Protein AF-A0A1H1HBK8-F1 (afdb_monomer_lite)

Secondary structure (DSSP, 8-state):
-------------HHHHHHHHHHHHHHHHHHHHHHHHHH-TTEETTEEP-TT-EEEE-SSTT-EEEETTTTSS--SSEEEEHHHHHHHHHHHHHHHHHHHHHHHHHHHHHHHHHHHHHHHHHHHHHHTT--

Foldseek 3Di:
DDDDDDPPLPPCPVCLVVLLVVLVVLLVVLVVLLVLCVVAVQDWPSDHDDQQKKWADDPDPNPIDIDHSCNVPPDPHDIGGSVRSSVVSVVVSVVSVVSSVVSVVVSVVSVVVVVVSVVVVVVVVVVVVVD

Structure (mmCIF, N/CA/C/O backbone):
data_AF-A0A1H1HBK8-F1
#
_entry.id   AF-A0A1H1HBK8-F1
#
loop_
_atom_site.group_PDB
_atom_site.id
_atom_site.type_symbol
_atom_site.label_atom_id
_atom_site.label_alt_id
_atom_site.label_comp_id
_atom_site.label_asym_id
_atom_site.label_entity_id
_atom_site.label_seq_id
_atom_site.pdbx_PDB_ins_code
_atom_site.Cartn_x
_atom_site.Cartn_y
_atom_site.Cartn_z
_atom_site.occupancy
_atom_site.B_iso_or_equiv
_atom_site.auth_seq_id
_atom_site.auth_comp_id
_atom_site.auth_asym_id
_atom_site.auth_atom_id
_atom_site.pdbx_PDB_model_num
ATOM 1 N N . MET A 1 1 ? -22.936 -18.399 51.549 1.00 36.12 1 MET A N 1
ATOM 2 C CA . MET A 1 1 ? -21.841 -18.993 50.751 1.00 36.12 1 MET A CA 1
ATOM 3 C C . MET A 1 1 ? -21.709 -18.198 49.468 1.00 36.12 1 MET A C 1
ATOM 5 O O . MET A 1 1 ? -22.543 -18.317 48.584 1.00 36.12 1 MET A O 1
ATOM 9 N N . GLY A 1 2 ? -20.737 -17.289 49.444 1.00 42.41 2 GLY A N 1
ATOM 10 C CA . GLY A 1 2 ? -20.458 -16.436 48.298 1.00 42.41 2 GLY A CA 1
ATOM 11 C C . GLY A 1 2 ? -19.506 -17.113 47.324 1.00 42.41 2 GLY A C 1
ATOM 12 O O . GLY A 1 2 ? -18.595 -17.816 47.751 1.00 42.41 2 GLY A O 1
ATOM 13 N N . ARG A 1 3 ? -19.740 -16.871 46.034 1.00 39.97 3 ARG A N 1
ATOM 14 C CA . ARG A 1 3 ? -18.759 -16.832 44.938 1.00 39.97 3 ARG A CA 1
ATOM 15 C C . ARG A 1 3 ? -19.506 -16.371 43.683 1.00 39.97 3 ARG A C 1
ATOM 17 O O . ARG A 1 3 ? -19.729 -17.132 42.752 1.00 39.97 3 ARG A O 1
ATOM 24 N N . HIS A 1 4 ? -19.931 -15.108 43.672 1.00 36.56 4 HIS A N 1
ATOM 25 C CA . HIS A 1 4 ? -20.252 -14.459 42.406 1.00 36.56 4 HIS A CA 1
ATOM 26 C C . HIS A 1 4 ? -18.943 -13.962 41.809 1.00 36.56 4 HIS A C 1
ATOM 28 O O . HIS A 1 4 ? -18.371 -12.982 42.279 1.00 36.56 4 HIS A O 1
ATOM 34 N N . SER A 1 5 ? -18.465 -14.773 40.861 1.00 37.06 5 SER A N 1
ATOM 35 C CA . SER A 1 5 ? -17.530 -14.484 39.776 1.00 37.06 5 SER A CA 1
ATOM 36 C C . SER A 1 5 ? -16.972 -13.069 39.821 1.00 37.06 5 SER A C 1
ATOM 38 O O . SER A 1 5 ? -17.714 -12.113 39.591 1.00 37.06 5 SER A O 1
ATOM 40 N N . SER A 1 6 ? -15.670 -12.959 40.099 1.00 41.81 6 SER A N 1
ATOM 41 C CA . SER A 1 6 ? -14.904 -11.733 39.912 1.00 41.81 6 SER A CA 1
ATOM 42 C C . SER A 1 6 ? -15.277 -11.165 38.554 1.00 41.81 6 SER A C 1
ATOM 44 O O . SER A 1 6 ? -14.973 -11.757 37.518 1.00 41.81 6 SER A O 1
ATOM 46 N N . GLY A 1 7 ? -16.030 -10.068 38.581 1.00 40.88 7 GLY A N 1
ATOM 47 C CA . GLY A 1 7 ? -16.279 -9.257 37.414 1.00 40.88 7 GLY A CA 1
ATOM 48 C C . GLY A 1 7 ? -14.916 -8.800 36.954 1.00 40.88 7 GLY A C 1
ATOM 49 O O . GLY A 1 7 ? -14.347 -7.883 37.541 1.00 40.88 7 GLY A O 1
ATOM 50 N N . GLU A 1 8 ? -14.386 -9.505 35.963 1.00 42.16 8 GLU A N 1
ATOM 51 C CA . GLU A 1 8 ? -13.281 -9.069 35.140 1.00 42.16 8 GLU A CA 1
ATOM 52 C C . GLU A 1 8 ? -13.776 -7.769 34.522 1.00 42.16 8 GLU A C 1
ATOM 54 O O . GLU A 1 8 ? -14.485 -7.741 33.518 1.00 42.16 8 GLU A O 1
ATOM 59 N N . SER A 1 9 ? -13.562 -6.671 35.248 1.00 45.22 9 SER A N 1
ATOM 60 C CA . SER A 1 9 ? -13.732 -5.335 34.731 1.00 45.22 9 SER A CA 1
ATOM 61 C C . SER A 1 9 ? -12.900 -5.341 33.464 1.00 45.22 9 SER A C 1
ATOM 63 O O . SER A 1 9 ? -11.692 -5.556 33.577 1.00 45.22 9 SER A O 1
ATOM 65 N N . PRO A 1 10 ? -13.504 -5.170 32.272 1.00 48.12 10 PRO A N 1
ATOM 66 C CA . PRO A 1 10 ? -12.728 -5.029 31.064 1.00 48.12 10 PRO A CA 1
ATOM 67 C C . PRO A 1 10 ? -12.090 -3.664 31.213 1.00 48.12 10 PRO A C 1
ATOM 69 O O . PRO A 1 10 ? -12.663 -2.644 30.816 1.00 48.12 10 PRO A O 1
ATOM 72 N N . ASP A 1 11 ? -10.973 -3.625 31.932 1.00 47.66 11 ASP A N 1
ATOM 73 C CA . ASP A 1 11 ? -10.047 -2.534 31.879 1.00 47.66 11 ASP A CA 1
ATOM 74 C C . ASP A 1 11 ? -9.848 -2.300 30.405 1.00 47.66 11 ASP A C 1
ATOM 76 O O . ASP A 1 11 ? -9.596 -3.216 29.616 1.00 47.66 11 ASP A O 1
ATOM 80 N N . LEU A 1 12 ? -10.135 -1.058 30.046 1.00 53.72 12 LEU A N 1
ATOM 81 C CA . LEU A 1 12 ? -9.854 -0.460 28.770 1.00 53.72 12 LEU A CA 1
ATOM 82 C C . LEU A 1 12 ? -8.339 -0.594 28.622 1.00 53.72 12 LEU A C 1
ATOM 84 O O . LEU A 1 12 ? -7.588 0.288 29.024 1.00 53.72 12 LEU A O 1
ATOM 88 N N . SER A 1 13 ? -7.908 -1.794 28.236 1.00 61.03 13 SER A N 1
ATOM 89 C CA . SER A 1 13 ? -6.536 -2.239 28.371 1.00 61.03 13 SER A CA 1
ATOM 90 C C . SER A 1 13 ? -5.717 -1.229 27.595 1.00 61.03 13 SER A C 1
ATOM 92 O O . SER A 1 13 ? -6.135 -0.828 26.510 1.00 61.03 13 SER A O 1
ATOM 94 N N . VAL A 1 14 ? -4.590 -0.772 28.132 1.00 61.56 14 VAL A N 1
ATOM 95 C CA . VAL A 1 14 ? -3.693 0.187 27.459 1.00 61.56 14 VAL A CA 1
ATOM 96 C C . VAL A 1 14 ? -3.469 -0.203 25.983 1.00 61.56 14 VAL A C 1
ATOM 98 O O . VAL A 1 14 ? -3.407 0.652 25.103 1.00 61.56 14 VAL A O 1
ATOM 101 N N . LYS A 1 15 ? -3.512 -1.512 25.697 1.00 63.00 15 LYS A N 1
ATOM 102 C CA . LYS A 1 15 ? -3.573 -2.123 24.363 1.00 63.00 15 LYS A CA 1
ATOM 103 C C . LYS A 1 15 ? -4.679 -1.570 23.448 1.00 63.00 15 LYS A C 1
ATOM 105 O O . LYS A 1 15 ? -4.381 -1.248 22.310 1.00 63.00 15 LYS A O 1
ATOM 110 N N . LEU A 1 16 ? -5.926 -1.421 23.903 1.00 64.38 16 LEU A N 1
ATOM 111 C CA . LEU A 1 16 ? -7.019 -0.812 23.127 1.00 64.38 16 LEU A CA 1
ATOM 112 C C . LEU A 1 16 ? -6.795 0.688 22.889 1.00 64.38 16 LEU A C 1
ATOM 114 O O . LEU A 1 16 ? -7.102 1.183 21.806 1.00 64.38 16 LEU A O 1
ATOM 118 N N . LEU A 1 17 ? -6.264 1.406 23.881 1.00 67.12 17 LEU A N 1
ATOM 119 C CA . LEU A 1 17 ? -5.985 2.845 23.783 1.00 67.12 17 LEU A CA 1
ATOM 120 C C . LEU A 1 17 ? -4.902 3.147 22.738 1.00 67.12 17 LEU A C 1
ATOM 122 O O . LEU A 1 17 ? -4.993 4.154 22.047 1.00 67.12 17 LEU A O 1
ATOM 126 N N . ILE A 1 18 ? -3.933 2.243 22.584 1.00 72.00 18 ILE A N 1
ATOM 127 C CA . ILE A 1 18 ? -2.865 2.322 21.578 1.00 72.00 18 ILE A CA 1
ATOM 128 C C . ILE A 1 18 ? -3.306 1.733 20.227 1.00 72.00 18 ILE A C 1
ATOM 130 O O . ILE A 1 18 ? -2.994 2.293 19.179 1.00 72.00 18 ILE A O 1
ATOM 134 N N . ALA A 1 19 ? -4.069 0.636 20.222 1.00 70.19 19 ALA A N 1
ATOM 135 C CA . ALA A 1 19 ? -4.503 -0.021 18.987 1.00 70.19 19 ALA A CA 1
ATOM 136 C C . ALA A 1 19 ? -5.435 0.864 18.149 1.00 70.19 19 ALA A C 1
ATOM 138 O O . ALA A 1 19 ? -5.312 0.904 16.930 1.00 70.19 19 ALA A O 1
ATOM 139 N N . THR A 1 20 ? -6.342 1.604 18.791 1.00 69.81 20 THR A N 1
ATOM 140 C CA . THR A 1 20 ? -7.320 2.446 18.082 1.00 69.81 20 THR A CA 1
ATOM 141 C C . THR A 1 20 ? -6.660 3.528 17.202 1.00 69.81 20 THR A C 1
ATOM 143 O O . THR A 1 20 ? -6.967 3.566 16.009 1.00 69.81 20 THR A O 1
ATOM 146 N N . PRO A 1 21 ? -5.736 4.378 17.707 1.00 73.25 21 PRO A N 1
ATOM 147 C CA . PRO A 1 21 ? -5.054 5.371 16.873 1.00 73.25 21 PRO A CA 1
ATOM 148 C C . PRO A 1 21 ? -4.139 4.737 15.817 1.00 73.25 21 PRO A C 1
ATOM 150 O O . PRO A 1 21 ? -4.114 5.216 14.686 1.00 73.25 21 PRO A O 1
ATOM 153 N N . LEU A 1 22 ? -3.455 3.630 16.129 1.00 77.19 22 LEU A N 1
ATOM 154 C CA . LEU A 1 22 ? -2.645 2.895 15.147 1.00 77.19 22 LEU A CA 1
ATOM 155 C C . LEU A 1 22 ? -3.487 2.395 13.969 1.00 77.19 22 LEU A C 1
ATOM 157 O O . LEU A 1 22 ? -3.119 2.611 12.816 1.00 77.19 22 LEU A O 1
ATOM 161 N N . CYS A 1 23 ? -4.644 1.786 14.239 1.00 75.06 23 CYS A N 1
ATOM 162 C CA . CYS A 1 23 ? -5.555 1.327 13.192 1.00 75.06 23 CYS A CA 1
ATOM 163 C C . CYS A 1 23 ? -6.089 2.481 12.329 1.00 75.06 23 CYS A C 1
ATOM 165 O O . CYS A 1 23 ? -6.291 2.289 11.132 1.00 75.06 23 CYS A O 1
ATOM 167 N N . LEU A 1 24 ? -6.303 3.671 12.903 1.00 75.06 24 LEU A N 1
ATOM 168 C CA . LEU A 1 24 ? -6.736 4.851 12.146 1.00 75.06 24 LEU A CA 1
ATOM 169 C C . LEU A 1 24 ? -5.643 5.368 11.204 1.00 75.06 24 LEU A C 1
ATOM 171 O O . LEU A 1 24 ? -5.937 5.662 10.046 1.00 75.06 24 LEU A O 1
ATOM 175 N N . ILE A 1 25 ? -4.393 5.431 11.672 1.00 79.25 25 ILE A N 1
ATOM 176 C CA . ILE A 1 25 ? -3.247 5.846 10.847 1.00 79.25 25 ILE A CA 1
ATOM 177 C C . ILE A 1 25 ? -3.027 4.845 9.708 1.00 79.25 25 ILE A C 1
ATOM 179 O O . ILE A 1 25 ? -2.951 5.241 8.546 1.00 79.25 25 ILE A O 1
ATOM 183 N N . LEU A 1 26 ? -3.007 3.545 10.022 1.00 74.94 26 LEU A N 1
ATOM 184 C CA . LEU A 1 26 ? -2.869 2.471 9.032 1.00 74.94 26 LEU A CA 1
ATOM 185 C C . LEU A 1 26 ? -3.991 2.505 7.990 1.00 74.94 26 LEU A C 1
ATOM 187 O O . LEU A 1 26 ? -3.730 2.345 6.800 1.00 74.94 26 LEU A O 1
ATOM 191 N N . ARG A 1 27 ? -5.231 2.775 8.415 1.00 74.19 27 ARG A N 1
ATOM 192 C CA . ARG A 1 27 ? -6.363 2.971 7.504 1.00 74.19 27 ARG A CA 1
ATOM 193 C C . ARG A 1 27 ? -6.127 4.147 6.561 1.00 74.19 27 ARG A C 1
ATOM 195 O O . ARG A 1 27 ? -6.317 3.984 5.361 1.00 74.19 27 ARG A O 1
ATOM 202 N N . MET A 1 28 ? -5.775 5.321 7.087 1.00 77.06 28 MET A N 1
ATOM 203 C CA . MET A 1 28 ? -5.559 6.509 6.254 1.00 77.06 28 MET A CA 1
ATOM 204 C C . MET A 1 28 ? -4.458 6.269 5.226 1.00 77.06 28 MET A C 1
ATOM 206 O O . MET A 1 28 ? -4.651 6.574 4.053 1.00 77.06 28 MET A O 1
ATOM 210 N N . PHE A 1 29 ? -3.353 5.658 5.654 1.00 77.38 29 PHE A N 1
ATOM 211 C CA . PHE A 1 29 ? -2.245 5.320 4.773 1.00 77.38 29 PHE A CA 1
ATOM 212 C C . PHE A 1 29 ? -2.660 4.322 3.681 1.00 77.38 29 PHE A C 1
ATOM 214 O O . PHE A 1 29 ? -2.420 4.569 2.504 1.00 77.38 29 PHE A O 1
ATOM 221 N N . ALA A 1 30 ? -3.353 3.235 4.036 1.00 75.12 30 ALA A N 1
ATOM 222 C CA . ALA A 1 30 ? -3.802 2.233 3.067 1.00 75.12 30 ALA A CA 1
ATOM 223 C C . ALA A 1 30 ? -4.814 2.793 2.050 1.00 75.12 30 ALA A C 1
ATOM 225 O O . ALA A 1 30 ? -4.736 2.477 0.865 1.00 75.12 30 ALA A O 1
ATOM 226 N N . VAL A 1 31 ? -5.747 3.643 2.496 1.00 75.12 31 VAL A N 1
ATOM 227 C CA . VAL A 1 31 ? -6.714 4.309 1.606 1.00 75.12 31 VAL A CA 1
ATOM 228 C C . VAL A 1 31 ? -6.005 5.284 0.672 1.00 75.12 31 VAL A C 1
ATOM 230 O O . VAL A 1 31 ? -6.287 5.279 -0.521 1.00 75.12 31 VAL A O 1
ATOM 233 N N . TRP A 1 32 ? -5.071 6.085 1.192 1.00 77.62 32 TRP A N 1
ATOM 234 C CA . TRP A 1 32 ? -4.269 7.001 0.382 1.00 77.62 32 TRP A CA 1
ATOM 235 C C . TRP A 1 32 ? -3.488 6.257 -0.704 1.00 77.62 32 TRP A C 1
ATOM 237 O O . TRP A 1 32 ? -3.623 6.589 -1.879 1.00 77.62 32 TRP A O 1
ATOM 247 N N . MET A 1 33 ? -2.764 5.197 -0.327 1.00 72.94 33 MET A N 1
ATOM 248 C CA . MET A 1 33 ? -2.051 4.332 -1.273 1.00 72.94 33 MET A CA 1
ATOM 249 C C . MET A 1 33 ? -2.997 3.780 -2.340 1.00 72.94 33 MET A C 1
ATOM 251 O O . MET A 1 33 ? -2.727 3.925 -3.525 1.00 72.94 33 MET A O 1
ATOM 255 N N . GLY A 1 34 ? -4.146 3.223 -1.939 1.00 67.69 34 GLY A N 1
ATOM 256 C CA . GLY A 1 34 ? -5.137 2.701 -2.879 1.00 67.69 34 GLY A CA 1
ATOM 257 C C . GLY A 1 34 ? -5.650 3.749 -3.873 1.00 67.69 34 GLY A C 1
ATOM 258 O O . GLY A 1 34 ? -5.766 3.448 -5.056 1.00 67.69 34 GLY A O 1
ATOM 259 N N . ILE A 1 35 ? -5.923 4.981 -3.426 1.00 74.88 35 ILE A N 1
ATOM 260 C CA . ILE A 1 35 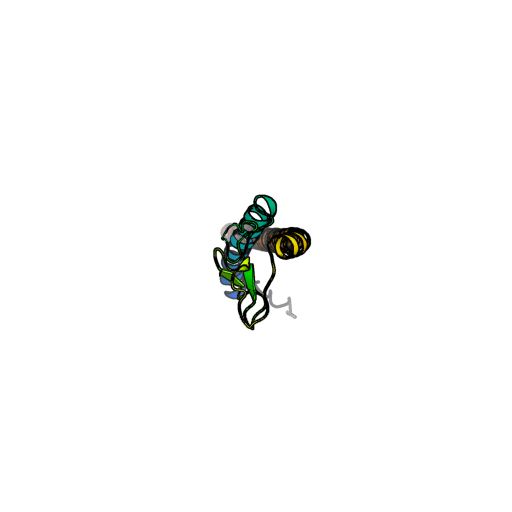? -6.377 6.076 -4.302 1.00 74.88 35 ILE A CA 1
ATOM 261 C C . ILE A 1 35 ? -5.291 6.445 -5.316 1.00 74.88 35 ILE A C 1
ATOM 263 O O . ILE A 1 35 ? -5.587 6.523 -6.508 1.00 74.88 35 ILE A O 1
ATOM 267 N N . VAL A 1 36 ? -4.049 6.630 -4.859 1.00 73.88 36 VAL A N 1
ATOM 268 C CA . VAL A 1 36 ? -2.912 6.970 -5.729 1.00 73.88 36 VAL A CA 1
ATOM 269 C C . VAL A 1 36 ? -2.711 5.883 -6.784 1.00 73.88 36 VAL A C 1
ATOM 271 O O . VAL A 1 36 ? -2.693 6.184 -7.971 1.00 73.88 36 VAL A O 1
ATOM 274 N N . THR A 1 37 ? -2.670 4.610 -6.383 1.00 71.69 37 THR A N 1
ATOM 275 C CA . THR A 1 37 ? -2.451 3.492 -7.315 1.00 71.69 37 THR A CA 1
ATOM 276 C C . THR A 1 37 ? -3.614 3.284 -8.299 1.00 71.69 37 THR A C 1
ATOM 278 O O . THR A 1 37 ? -3.405 2.780 -9.401 1.00 71.69 37 THR A O 1
ATOM 281 N N . VAL A 1 38 ? -4.849 3.651 -7.932 1.00 73.25 38 VAL A N 1
ATOM 282 C CA . VAL A 1 38 ? -6.011 3.591 -8.842 1.00 73.25 38 VAL A CA 1
ATOM 283 C C . VAL A 1 38 ? -5.984 4.727 -9.863 1.00 73.25 38 VAL A C 1
ATOM 285 O O . VAL A 1 38 ? -6.268 4.488 -11.037 1.00 73.25 38 VAL A O 1
ATOM 288 N N . HIS A 1 39 ? -5.662 5.949 -9.433 1.00 75.56 39 HIS A N 1
ATOM 289 C CA . HIS A 1 39 ? -5.576 7.100 -10.333 1.00 75.56 39 HIS A CA 1
ATOM 290 C C . HIS A 1 39 ? -4.368 7.012 -11.264 1.00 75.56 39 HIS A C 1
ATOM 292 O O . HIS A 1 39 ? -4.472 7.345 -12.444 1.00 75.56 39 HIS A O 1
ATOM 298 N N . GLU A 1 40 ? -3.247 6.518 -10.751 1.00 76.12 40 GLU A N 1
ATOM 299 C CA . GLU A 1 40 ? -1.987 6.415 -11.467 1.00 76.12 40 GLU A CA 1
ATOM 300 C C . GLU A 1 40 ? -1.490 4.966 -11.360 1.00 76.12 40 GLU A C 1
ATOM 302 O O . GLU A 1 40 ? -0.753 4.586 -10.457 1.00 76.12 40 GLU A O 1
ATOM 307 N N . PRO A 1 41 ? -1.899 4.081 -12.283 1.00 70.38 41 PRO A N 1
ATOM 308 C CA . PRO A 1 41 ? -1.493 2.680 -12.215 1.00 70.38 41 PRO A CA 1
ATOM 309 C C . PRO A 1 41 ? -0.001 2.497 -12.514 1.00 70.38 41 PRO A C 1
ATOM 311 O O . PRO A 1 41 ? 0.561 1.452 -12.212 1.00 70.38 41 PRO A O 1
ATOM 314 N N . ALA A 1 42 ? 0.659 3.495 -13.101 1.00 79.75 42 ALA A N 1
ATOM 315 C CA . ALA A 1 42 ? 2.085 3.478 -13.404 1.00 79.75 42 ALA A CA 1
ATOM 316 C C . ALA A 1 42 ? 2.935 4.083 -12.274 1.00 79.75 42 ALA A C 1
ATOM 318 O O . ALA A 1 42 ? 3.937 4.721 -12.556 1.00 79.75 42 ALA A O 1
ATOM 319 N N . THR A 1 43 ? 2.530 3.960 -11.011 1.00 82.19 43 THR A N 1
ATOM 320 C CA . THR A 1 43 ? 3.274 4.563 -9.897 1.00 82.19 43 THR A CA 1
ATOM 321 C C . THR A 1 43 ? 4.368 3.635 -9.365 1.00 82.19 43 THR A C 1
ATOM 323 O O . THR A 1 43 ? 4.124 2.449 -9.128 1.00 82.19 43 THR A O 1
ATOM 326 N N . CYS A 1 44 ? 5.558 4.185 -9.138 1.00 85.38 44 CYS A N 1
ATOM 327 C CA . CYS A 1 44 ? 6.694 3.572 -8.446 1.00 85.38 44 CYS A CA 1
ATOM 328 C C . CYS A 1 44 ? 7.211 4.571 -7.406 1.00 85.38 44 CYS A C 1
ATOM 330 O O . CYS A 1 44 ? 7.372 5.742 -7.735 1.00 85.38 44 CYS A O 1
ATOM 332 N N . ASP A 1 45 ? 7.415 4.141 -6.157 1.00 83.69 45 ASP A N 1
ATOM 333 C CA . ASP A 1 45 ? 7.820 5.021 -5.041 1.00 83.69 45 ASP A CA 1
ATOM 334 C C . ASP A 1 45 ? 6.993 6.322 -4.936 1.00 83.69 45 ASP A C 1
ATOM 336 O O . ASP A 1 45 ? 7.514 7.428 -4.831 1.00 83.69 45 ASP A O 1
ATOM 340 N N . LEU A 1 46 ? 5.664 6.205 -5.060 1.00 79.44 46 LEU A N 1
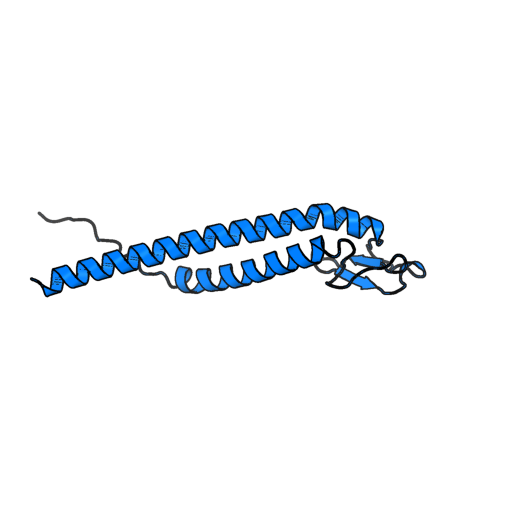ATOM 341 C CA . LEU A 1 46 ? 4.722 7.340 -5.103 1.00 79.44 46 LEU A CA 1
ATOM 342 C C . LEU A 1 46 ? 4.918 8.331 -6.272 1.00 79.44 46 LEU A C 1
ATOM 344 O O . LEU A 1 46 ? 4.171 9.303 -6.357 1.00 79.44 46 LEU A O 1
ATOM 348 N N . GLY A 1 47 ? 5.850 8.081 -7.192 1.00 81.25 47 GLY A N 1
ATOM 349 C CA . GLY A 1 47 ? 6.055 8.851 -8.415 1.00 81.25 47 GLY A CA 1
ATOM 350 C C . GLY A 1 47 ? 5.418 8.193 -9.641 1.00 81.25 47 GLY A C 1
ATOM 351 O O . GLY A 1 47 ? 5.457 6.974 -9.807 1.00 81.25 47 GLY A O 1
ATOM 352 N N . THR A 1 48 ? 4.834 8.994 -10.529 1.00 85.00 48 THR A N 1
ATOM 353 C CA . THR A 1 48 ? 4.341 8.539 -11.837 1.00 85.00 48 THR A CA 1
ATOM 354 C C . THR A 1 48 ? 5.472 8.163 -12.774 1.00 85.00 48 THR A C 1
ATOM 356 O O . THR A 1 48 ? 6.332 8.992 -13.060 1.00 85.00 48 THR A O 1
ATOM 359 N N . MET A 1 49 ? 5.399 6.959 -13.333 1.00 88.38 49 MET A N 1
ATOM 360 C CA . MET A 1 49 ? 6.262 6.513 -14.418 1.00 88.38 49 MET A CA 1
ATOM 361 C C . MET A 1 49 ? 5.692 6.873 -15.784 1.00 88.38 49 MET A C 1
ATOM 363 O O . MET A 1 49 ? 4.510 6.664 -16.090 1.00 88.38 49 MET A O 1
ATOM 367 N N . THR A 1 50 ? 6.595 7.305 -16.647 1.00 87.88 50 THR A N 1
ATOM 368 C CA . THR A 1 50 ? 6.429 7.385 -18.092 1.00 87.88 50 THR A CA 1
ATOM 369 C C . THR A 1 50 ? 7.095 6.186 -18.775 1.00 87.88 50 THR A C 1
ATOM 371 O O . THR A 1 50 ? 7.690 5.329 -18.128 1.00 87.88 50 THR A O 1
ATOM 374 N N . SER A 1 51 ? 6.973 6.074 -20.099 1.00 86.69 51 SER A N 1
ATOM 375 C CA . SER A 1 51 ? 7.557 4.957 -20.857 1.00 86.69 51 SER A CA 1
ATOM 376 C C . SER A 1 51 ? 9.088 4.961 -20.912 1.00 86.69 51 SER A C 1
ATOM 378 O O . SER A 1 51 ? 9.655 3.943 -21.298 1.00 86.69 51 SER A O 1
ATOM 380 N N . SER A 1 52 ? 9.750 6.078 -20.590 1.00 86.75 52 SER A N 1
ATOM 381 C CA . SER A 1 52 ? 11.214 6.143 -20.508 1.00 86.75 52 SER A CA 1
ATOM 382 C C . SER A 1 52 ? 11.748 5.778 -19.120 1.00 86.75 52 SER A C 1
ATOM 384 O O . SER A 1 52 ? 12.945 5.532 -18.984 1.00 86.75 52 SER A O 1
ATOM 386 N N . ASP A 1 53 ? 10.880 5.674 -18.114 1.00 89.88 53 ASP A N 1
ATOM 387 C CA . ASP A 1 53 ? 11.266 5.417 -16.730 1.00 89.88 53 ASP A CA 1
ATOM 388 C C . ASP A 1 53 ? 11.273 3.921 -16.403 1.00 89.88 53 ASP A C 1
ATOM 390 O O . ASP A 1 53 ? 10.539 3.120 -16.992 1.00 89.88 53 ASP A O 1
ATOM 394 N N . VAL A 1 54 ? 12.070 3.542 -15.403 1.00 91.44 54 VAL A N 1
ATOM 395 C CA . VAL A 1 54 ? 12.082 2.185 -14.835 1.00 91.44 54 VAL A CA 1
ATOM 396 C C . VAL A 1 54 ? 11.982 2.248 -13.315 1.00 91.44 54 VAL A C 1
ATOM 398 O O . VAL A 1 54 ? 12.463 3.183 -12.681 1.00 91.44 54 VAL A O 1
ATOM 401 N N . CYS A 1 55 ? 11.338 1.247 -12.727 1.00 90.19 55 CYS A N 1
ATOM 402 C CA . CYS A 1 55 ? 11.199 1.103 -11.286 1.00 90.19 55 CYS A CA 1
ATOM 403 C C . CYS A 1 55 ? 12.218 0.078 -10.794 1.00 90.19 55 CYS A C 1
ATOM 405 O O . CYS A 1 55 ? 12.081 -1.108 -11.098 1.00 90.19 55 CYS A O 1
ATOM 407 N N . GLU A 1 56 ? 13.248 0.508 -10.072 1.00 91.44 56 GLU A N 1
ATOM 408 C CA . GLU A 1 56 ? 14.202 -0.403 -9.442 1.00 91.44 56 GLU A CA 1
ATOM 409 C C . GLU A 1 56 ? 13.570 -1.061 -8.213 1.00 91.44 56 GLU A C 1
ATOM 411 O O . GLU A 1 56 ? 12.925 -0.409 -7.394 1.00 91.44 56 GLU A O 1
ATOM 416 N N . LEU A 1 57 ? 13.753 -2.375 -8.100 1.00 89.50 57 LEU A N 1
ATOM 417 C CA . LEU A 1 57 ? 13.259 -3.185 -6.998 1.00 89.50 57 LEU A CA 1
ATOM 418 C C . LEU A 1 57 ? 14.418 -3.500 -6.055 1.00 89.50 57 LEU A C 1
ATOM 420 O O . LEU A 1 57 ? 15.311 -4.294 -6.373 1.00 89.50 57 LEU A O 1
ATOM 424 N N . GLY A 1 58 ? 14.366 -2.910 -4.870 1.00 84.06 58 GLY A N 1
ATOM 425 C CA . GLY A 1 58 ? 15.264 -3.191 -3.769 1.00 84.06 58 GLY A CA 1
ATOM 426 C C . GLY A 1 58 ? 15.090 -4.604 -3.194 1.00 84.06 58 GLY A C 1
ATOM 427 O O . GLY A 1 58 ? 14.235 -5.396 -3.605 1.00 84.06 58 GLY A O 1
ATOM 428 N N . PRO A 1 59 ? 15.913 -4.962 -2.195 1.00 80.44 59 PRO A N 1
ATOM 429 C CA . PRO A 1 59 ? 15.883 -6.286 -1.575 1.00 80.44 59 PRO A CA 1
ATOM 430 C C . PRO A 1 59 ? 14.598 -6.552 -0.774 1.00 80.44 59 PRO A C 1
ATOM 432 O O . PRO A 1 59 ? 14.297 -7.708 -0.466 1.00 80.44 59 PRO A O 1
ATOM 435 N N . LYS A 1 60 ? 13.841 -5.508 -0.415 1.00 78.31 60 LYS A N 1
ATOM 436 C CA . LYS A 1 60 ? 12.559 -5.616 0.291 1.00 78.31 60 LYS A CA 1
ATOM 437 C C . LYS A 1 60 ? 11.411 -5.307 -0.663 1.00 78.31 60 LYS A C 1
ATOM 439 O O . LYS A 1 60 ? 11.515 -4.442 -1.515 1.00 78.31 60 LYS A O 1
ATOM 444 N N . LEU A 1 61 ? 10.275 -5.968 -0.442 1.00 63.16 61 LEU A N 1
ATOM 445 C CA . LEU A 1 61 ? 9.090 -5.887 -1.307 1.00 63.16 61 LEU A CA 1
ATOM 446 C C . LEU A 1 61 ? 8.482 -4.474 -1.453 1.00 63.16 61 LEU A C 1
ATOM 448 O O . LEU A 1 61 ? 7.654 -4.269 -2.328 1.00 63.16 61 LEU A O 1
ATOM 452 N N . LEU A 1 62 ? 8.837 -3.544 -0.563 1.00 71.25 62 LEU A N 1
ATOM 453 C CA . LEU A 1 62 ? 8.335 -2.163 -0.521 1.00 71.25 62 LEU A CA 1
ATOM 454 C C . LEU A 1 62 ? 9.437 -1.127 -0.783 1.00 71.25 62 LEU A C 1
ATOM 456 O O . LEU A 1 62 ? 9.202 0.063 -0.626 1.00 71.25 62 LEU A O 1
ATOM 460 N N . ASP A 1 63 ? 10.644 -1.589 -1.090 1.00 81.38 63 ASP A N 1
ATOM 461 C CA . ASP A 1 63 ? 11.798 -0.743 -1.363 1.00 81.38 63 ASP A CA 1
ATOM 462 C C . ASP A 1 63 ? 11.871 -0.606 -2.880 1.00 81.38 63 ASP A C 1
ATOM 464 O O . ASP A 1 63 ? 12.535 -1.385 -3.555 1.00 81.38 63 ASP A O 1
ATOM 468 N N . GLU A 1 64 ? 11.037 0.271 -3.426 1.00 86.81 64 GLU A N 1
ATOM 469 C CA . GLU A 1 64 ? 10.993 0.573 -4.855 1.00 86.81 64 GLU A CA 1
ATOM 470 C C . GLU A 1 64 ? 11.623 1.955 -5.062 1.00 86.81 64 GLU A C 1
ATOM 472 O O . GLU A 1 64 ? 11.512 2.821 -4.198 1.00 86.81 64 GLU A O 1
ATOM 477 N N . THR A 1 65 ? 12.327 2.173 -6.170 1.00 87.44 65 THR A N 1
ATOM 478 C CA . THR A 1 65 ? 12.926 3.480 -6.481 1.00 87.44 65 THR A CA 1
ATOM 479 C C . THR A 1 65 ? 12.702 3.815 -7.944 1.00 87.44 65 THR A C 1
ATOM 481 O O . THR A 1 65 ? 13.006 3.022 -8.834 1.00 87.44 65 THR A O 1
ATOM 484 N N . LEU A 1 66 ? 12.164 5.004 -8.201 1.00 90.00 66 LEU A N 1
ATOM 485 C CA . LEU A 1 66 ? 11.936 5.488 -9.554 1.00 90.00 66 LEU A CA 1
ATOM 486 C C . LEU A 1 66 ? 13.249 5.980 -10.178 1.00 90.00 66 LEU A C 1
ATOM 488 O O . LEU A 1 66 ? 13.859 6.927 -9.684 1.00 90.00 66 LEU A O 1
ATOM 492 N N . ILE A 1 67 ? 13.655 5.376 -11.295 1.00 89.56 67 ILE A N 1
ATOM 493 C CA . ILE A 1 67 ? 14.775 5.844 -12.115 1.00 89.56 67 ILE A CA 1
ATOM 494 C C . ILE A 1 67 ? 14.213 6.518 -13.363 1.00 89.56 67 ILE A C 1
ATOM 496 O O . ILE A 1 67 ? 13.713 5.858 -14.280 1.00 89.56 67 ILE A O 1
ATOM 500 N N . VAL A 1 68 ? 14.328 7.844 -13.386 1.00 88.31 68 VAL A N 1
ATOM 501 C CA . VAL A 1 68 ? 13.897 8.676 -14.513 1.00 88.31 68 VAL A CA 1
ATOM 502 C C . VAL A 1 68 ? 14.788 8.414 -15.728 1.00 88.31 68 VAL A C 1
ATOM 504 O O . VAL A 1 68 ? 16.010 8.354 -15.592 1.00 88.31 68 VAL A O 1
ATOM 507 N N . ASP A 1 69 ? 14.178 8.224 -16.899 1.00 87.12 69 ASP A N 1
ATOM 508 C CA . ASP A 1 69 ? 14.853 7.909 -18.173 1.00 87.12 69 ASP A CA 1
ATOM 509 C C . ASP A 1 69 ? 15.739 6.640 -18.156 1.00 87.12 69 ASP A C 1
ATOM 511 O O . ASP A 1 69 ? 16.581 6.410 -19.039 1.00 87.12 69 ASP A O 1
ATOM 515 N N . GLY A 1 70 ? 15.524 5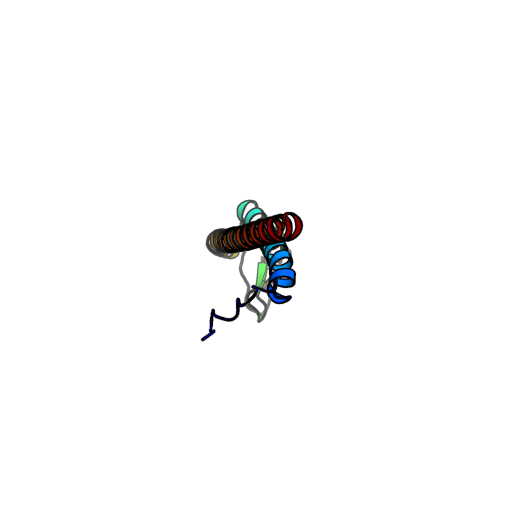.762 -17.171 1.00 83.44 70 GLY A N 1
ATOM 516 C CA . GLY A 1 70 ? 16.307 4.543 -16.982 1.00 83.44 70 GLY A CA 1
ATOM 517 C C . GLY A 1 70 ? 16.058 3.445 -18.021 1.00 83.44 70 GLY A C 1
ATOM 518 O O . GLY A 1 70 ? 16.817 2.483 -18.058 1.00 83.44 70 GLY A O 1
ATOM 519 N N . ALA A 1 71 ? 15.077 3.578 -18.922 1.00 85.12 71 ALA A N 1
ATOM 520 C CA . ALA A 1 71 ? 14.890 2.633 -20.031 1.00 85.12 71 ALA A CA 1
ATOM 521 C C . ALA A 1 71 ? 16.100 2.608 -20.984 1.00 85.12 71 ALA A C 1
ATOM 523 O O . ALA A 1 71 ? 16.401 1.583 -21.595 1.00 85.12 71 ALA A O 1
ATOM 524 N N . SER A 1 72 ? 16.813 3.734 -21.090 1.00 85.81 72 SER A N 1
ATOM 525 C CA . SER A 1 72 ? 18.032 3.853 -21.898 1.00 85.81 72 SER A CA 1
ATOM 526 C C . SER A 1 72 ? 19.274 3.270 -21.212 1.00 85.81 72 SER A C 1
ATOM 528 O O . SER A 1 72 ? 20.225 2.873 -21.887 1.00 85.81 72 SER A O 1
ATOM 530 N N . ASN A 1 73 ? 19.264 3.198 -19.880 1.00 85.69 73 ASN A N 1
ATOM 531 C CA . ASN A 1 73 ? 20.359 2.682 -19.071 1.00 85.69 73 ASN A CA 1
ATOM 532 C C . ASN A 1 73 ? 19.801 1.945 -17.841 1.00 85.69 73 ASN A C 1
ATOM 534 O O . ASN A 1 73 ? 19.780 2.510 -16.741 1.00 85.69 73 ASN A O 1
ATOM 538 N N . PRO A 1 74 ? 19.298 0.709 -18.025 1.00 82.81 74 PRO A N 1
ATOM 539 C CA . PRO A 1 74 ? 18.600 -0.005 -16.968 1.00 82.81 74 PRO A CA 1
ATOM 540 C C . PRO A 1 74 ? 19.540 -0.343 -15.803 1.00 82.81 74 PRO A C 1
ATOM 542 O O . PRO A 1 74 ? 20.729 -0.621 -16.014 1.00 82.81 74 PRO A O 1
ATOM 545 N N . PRO A 1 75 ? 19.028 -0.355 -14.560 1.00 85.19 75 PRO A N 1
ATOM 546 C CA . PRO A 1 75 ? 19.823 -0.711 -13.394 1.00 85.19 75 PRO A CA 1
ATOM 547 C C . PRO A 1 75 ? 20.301 -2.165 -13.494 1.00 85.19 75 PRO A C 1
ATOM 549 O O . PRO A 1 75 ? 19.654 -3.028 -14.087 1.00 85.19 75 PRO A O 1
ATOM 552 N N . ARG A 1 76 ? 21.444 -2.468 -12.866 1.00 83.50 76 ARG A N 1
ATOM 553 C CA . ARG A 1 76 ? 22.018 -3.830 -12.852 1.00 83.50 76 ARG A CA 1
ATOM 554 C C . ARG A 1 76 ? 21.186 -4.835 -12.039 1.00 83.50 76 ARG A C 1
ATOM 556 O O . ARG A 1 76 ? 21.464 -6.031 -12.096 1.00 83.50 76 ARG A O 1
ATOM 563 N N . GLY A 1 77 ? 20.237 -4.347 -11.242 1.00 83.81 77 GLY A N 1
ATOM 564 C CA . GLY A 1 77 ? 19.388 -5.131 -10.352 1.00 83.81 77 GLY A CA 1
ATOM 565 C C . GLY A 1 77 ? 18.079 -5.596 -10.989 1.00 83.81 77 GLY A C 1
ATOM 566 O O . GLY A 1 77 ? 17.926 -5.658 -12.207 1.00 83.81 77 GLY A O 1
ATOM 567 N N . ARG A 1 78 ? 17.117 -5.946 -10.131 1.00 89.19 78 ARG A N 1
ATOM 568 C CA . ARG A 1 78 ? 15.742 -6.213 -10.563 1.00 89.19 78 ARG A CA 1
ATOM 569 C C . ARG A 1 78 ? 15.055 -4.878 -10.811 1.00 89.19 78 ARG A C 1
ATOM 571 O O . ARG A 1 78 ? 15.138 -3.991 -9.970 1.00 89.19 78 ARG A O 1
ATOM 578 N N . TYR A 1 79 ? 14.350 -4.761 -11.921 1.00 90.19 79 TYR A N 1
ATOM 579 C CA . TYR A 1 79 ? 13.540 -3.592 -12.223 1.00 90.19 79 TYR A CA 1
ATOM 580 C C . TYR A 1 79 ? 12.248 -4.007 -12.917 1.00 90.19 79 TYR A C 1
ATOM 582 O O . TYR A 1 79 ? 12.113 -5.158 -13.336 1.00 90.19 79 TYR A O 1
ATOM 590 N N . ARG A 1 80 ? 11.307 -3.070 -13.003 1.00 90.69 80 ARG A N 1
ATOM 591 C CA . ARG A 1 80 ? 10.093 -3.170 -13.814 1.00 90.69 80 ARG A CA 1
ATOM 592 C C . ARG A 1 80 ? 9.998 -1.975 -14.740 1.00 90.69 80 ARG A C 1
ATOM 594 O O . ARG A 1 80 ? 10.292 -0.849 -14.334 1.00 90.69 80 ARG A O 1
ATOM 601 N N . ASP A 1 81 ? 9.559 -2.216 -15.964 1.00 90.81 81 ASP A N 1
ATOM 602 C CA . ASP A 1 81 ? 9.182 -1.136 -16.871 1.00 90.81 81 ASP A CA 1
ATOM 603 C C . ASP A 1 81 ? 7.783 -0.576 -16.533 1.00 90.81 81 ASP A C 1
ATOM 605 O O . ASP A 1 81 ? 7.059 -1.081 -15.666 1.00 90.81 81 ASP A O 1
ATOM 609 N N . ALA A 1 82 ? 7.374 0.489 -17.225 1.00 86.94 82 ALA A N 1
ATOM 610 C CA . ALA A 1 82 ? 6.076 1.116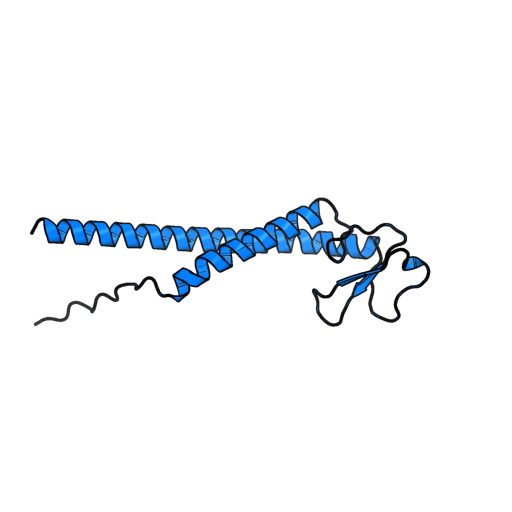 -16.990 1.00 86.94 82 ALA A CA 1
ATOM 611 C C . ALA A 1 82 ? 4.874 0.187 -17.270 1.00 86.94 82 ALA A C 1
ATOM 613 O O . ALA A 1 82 ? 3.804 0.371 -16.682 1.00 86.94 82 ALA A O 1
ATOM 614 N N . ALA A 1 83 ? 4.999 -0.796 -18.167 1.00 88.31 83 ALA A N 1
ATOM 615 C CA . ALA A 1 83 ? 3.918 -1.728 -18.483 1.00 88.31 83 ALA A CA 1
ATOM 616 C C . ALA A 1 83 ? 3.791 -2.819 -17.409 1.00 88.31 83 ALA A C 1
ATOM 618 O O . ALA A 1 83 ? 2.682 -3.112 -16.950 1.00 88.31 83 ALA A O 1
ATOM 619 N N . GLU A 1 84 ? 4.918 -3.361 -16.958 1.00 89.12 84 GLU A N 1
ATOM 620 C CA . GLU A 1 84 ? 5.023 -4.318 -15.862 1.00 89.12 84 GLU A CA 1
ATOM 621 C C . GLU A 1 84 ? 4.554 -3.705 -14.540 1.00 89.12 84 GLU A C 1
ATOM 623 O O . GLU A 1 84 ? 3.764 -4.328 -13.825 1.00 89.12 84 GLU A O 1
ATOM 628 N N . GLN A 1 85 ? 4.942 -2.458 -14.241 1.00 87.50 85 GLN A N 1
ATOM 629 C CA . GLN A 1 85 ? 4.487 -1.760 -13.035 1.00 87.50 85 GLN A CA 1
ATOM 630 C C . GLN A 1 85 ? 2.969 -1.530 -13.062 1.00 87.50 85 GLN A C 1
ATOM 632 O O . GLN A 1 85 ? 2.295 -1.760 -12.058 1.00 87.50 85 GLN A O 1
ATOM 637 N N . ARG A 1 86 ? 2.385 -1.185 -14.222 1.00 86.56 86 ARG A N 1
ATOM 638 C CA . ARG A 1 86 ? 0.919 -1.099 -14.382 1.00 86.56 86 ARG A CA 1
ATOM 639 C C . ARG A 1 86 ? 0.224 -2.432 -14.135 1.00 86.56 86 ARG A C 1
ATOM 641 O O . ARG A 1 86 ? -0.833 -2.458 -13.503 1.00 86.56 86 ARG A O 1
ATOM 648 N N . ALA A 1 87 ? 0.773 -3.530 -14.650 1.00 87.44 87 ALA A N 1
ATOM 649 C CA . ALA A 1 87 ? 0.205 -4.859 -14.444 1.00 87.44 87 ALA A CA 1
ATOM 650 C C . ALA A 1 87 ? 0.262 -5.265 -12.964 1.00 87.44 87 ALA A C 1
ATOM 652 O O . ALA A 1 87 ? -0.737 -5.741 -12.422 1.00 87.44 87 ALA A O 1
ATOM 653 N N . TYR A 1 88 ? 1.388 -5.002 -12.297 1.00 86.50 88 TYR A N 1
ATOM 654 C CA . TYR A 1 88 ? 1.559 -5.236 -10.866 1.00 86.50 88 TYR A CA 1
ATOM 655 C C . TYR A 1 88 ? 0.576 -4.406 -10.028 1.00 86.50 88 TYR A C 1
ATOM 657 O O . TYR A 1 88 ? -0.178 -4.951 -9.220 1.00 86.50 88 TYR A O 1
ATOM 665 N N . ASN A 1 89 ? 0.503 -3.099 -10.279 1.00 83.94 89 ASN A N 1
ATOM 666 C CA . ASN A 1 89 ? -0.351 -2.176 -9.539 1.00 83.94 89 ASN A CA 1
ATOM 667 C C . ASN A 1 89 ? -1.845 -2.444 -9.730 1.00 83.94 89 ASN A C 1
ATOM 669 O O . ASN A 1 89 ? -2.617 -2.244 -8.797 1.00 83.94 89 ASN A O 1
ATOM 673 N N . ARG A 1 90 ? -2.273 -2.983 -10.879 1.00 84.19 90 ARG A N 1
ATOM 674 C CA . ARG A 1 90 ? -3.660 -3.455 -11.056 1.00 84.19 90 ARG A CA 1
ATOM 675 C C . ARG A 1 90 ? -4.043 -4.565 -10.079 1.00 84.19 90 ARG A C 1
ATOM 677 O O . ARG A 1 90 ? -5.212 -4.666 -9.718 1.00 84.19 90 ARG A O 1
ATOM 684 N N . VAL A 1 91 ? -3.082 -5.385 -9.656 1.00 83.50 91 VAL A N 1
ATOM 685 C CA . VAL A 1 91 ? -3.292 -6.452 -8.667 1.00 83.50 91 VAL A CA 1
ATOM 686 C C . VAL A 1 91 ? -3.048 -5.939 -7.245 1.00 83.50 91 VAL A C 1
ATOM 688 O O . VAL A 1 91 ? -3.782 -6.300 -6.327 1.00 83.50 91 VAL A O 1
ATOM 691 N N . ALA A 1 92 ? -2.064 -5.059 -7.047 1.00 79.88 92 ALA A N 1
ATOM 692 C CA . ALA A 1 92 ? -1.738 -4.506 -5.734 1.00 79.88 92 ALA A CA 1
ATOM 693 C C . ALA A 1 92 ? -2.780 -3.487 -5.231 1.00 79.88 92 ALA A C 1
ATOM 695 O O . ALA A 1 92 ? -3.128 -3.498 -4.051 1.00 79.88 92 ALA A O 1
ATOM 696 N N . ALA A 1 93 ? -3.342 -2.647 -6.106 1.00 76.44 93 ALA A N 1
ATOM 697 C CA . ALA A 1 93 ? -4.359 -1.651 -5.756 1.00 76.44 93 ALA A CA 1
ATOM 698 C C . ALA A 1 93 ? -5.578 -2.239 -5.013 1.00 76.44 93 ALA A C 1
ATOM 700 O O . ALA A 1 93 ? -5.891 -1.753 -3.920 1.00 76.44 93 ALA A O 1
ATOM 701 N N . PRO A 1 94 ? -6.262 -3.292 -5.512 1.00 77.31 94 PRO A N 1
ATOM 702 C CA . PRO A 1 94 ? -7.377 -3.887 -4.780 1.00 77.31 94 PRO A CA 1
ATOM 703 C C . PRO A 1 94 ? -6.930 -4.509 -3.453 1.00 77.31 94 PRO A C 1
ATOM 705 O O . PRO A 1 94 ? -7.692 -4.470 -2.489 1.00 77.31 94 PRO A O 1
ATOM 708 N N . LEU A 1 95 ? -5.698 -5.020 -3.359 1.00 81.44 95 LEU A N 1
ATOM 709 C CA . LEU A 1 95 ? -5.154 -5.531 -2.101 1.00 81.44 95 LEU A CA 1
ATOM 710 C C . LEU A 1 95 ? -4.998 -4.409 -1.062 1.00 81.44 95 LEU A C 1
ATOM 712 O O . LEU A 1 95 ? -5.438 -4.577 0.075 1.00 81.44 95 LEU A O 1
ATOM 716 N N . TYR A 1 96 ? -4.452 -3.249 -1.444 1.00 74.44 96 TYR A N 1
ATOM 717 C CA . TYR A 1 96 ? -4.358 -2.084 -0.555 1.00 74.44 96 TYR A CA 1
ATOM 718 C C . TYR A 1 96 ? -5.735 -1.599 -0.090 1.00 74.44 96 TYR A C 1
ATOM 720 O O . TYR A 1 96 ? -5.928 -1.335 1.100 1.00 74.44 96 TYR A O 1
ATOM 728 N N . LEU A 1 97 ? -6.718 -1.557 -0.995 1.00 74.56 97 LEU A N 1
ATOM 729 C CA . LEU A 1 97 ? -8.097 -1.198 -0.652 1.00 74.56 97 LEU A CA 1
ATOM 730 C C . LEU A 1 97 ? -8.734 -2.206 0.315 1.00 74.56 97 LEU A C 1
ATOM 732 O O . LEU A 1 97 ? -9.380 -1.797 1.281 1.00 74.56 97 LEU A O 1
ATOM 736 N N . LEU A 1 98 ? -8.523 -3.509 0.106 1.00 79.69 98 LEU A N 1
ATOM 737 C CA . LEU A 1 98 ? -9.006 -4.562 1.004 1.00 79.69 98 LEU A CA 1
ATOM 738 C C . LEU A 1 98 ? -8.384 -4.448 2.396 1.00 79.69 98 LEU A C 1
ATOM 740 O O . LEU A 1 98 ? -9.102 -4.499 3.394 1.00 79.69 98 LEU A O 1
ATOM 744 N N . VAL A 1 99 ? -7.069 -4.235 2.478 1.00 79.81 99 VAL A N 1
ATOM 745 C CA . VAL A 1 99 ? -6.379 -3.995 3.752 1.00 79.81 99 VAL A CA 1
ATOM 746 C C . VAL A 1 99 ? -6.968 -2.762 4.443 1.00 79.81 99 VAL A C 1
ATOM 748 O O . VAL A 1 99 ? -7.357 -2.838 5.611 1.00 79.81 99 VAL A O 1
ATOM 751 N N . GLY A 1 100 ? -7.136 -1.652 3.718 1.00 72.75 100 GLY A N 1
ATOM 752 C CA . GLY A 1 100 ? -7.788 -0.445 4.231 1.00 72.75 100 GLY A CA 1
A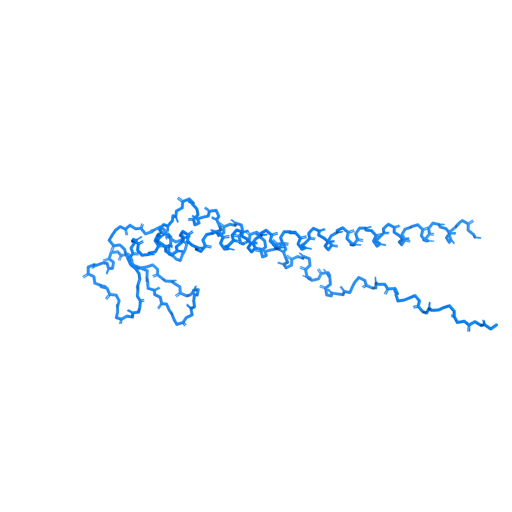TOM 753 C C . GLY A 1 100 ? -9.211 -0.701 4.748 1.00 72.75 100 GLY A C 1
ATOM 754 O O . GLY A 1 100 ? -9.585 -0.199 5.814 1.00 72.75 100 GLY A O 1
ATOM 755 N N . ALA A 1 101 ? -9.994 -1.529 4.052 1.00 76.94 101 ALA A N 1
ATOM 756 C CA . ALA A 1 101 ? -11.343 -1.919 4.462 1.00 76.94 101 ALA A CA 1
ATOM 757 C C . ALA A 1 101 ? -11.342 -2.771 5.742 1.00 76.94 101 ALA A C 1
ATOM 759 O O . ALA A 1 101 ? -12.131 -2.506 6.652 1.00 76.94 101 ALA A O 1
ATOM 760 N N . VAL A 1 102 ? -10.424 -3.735 5.864 1.00 81.25 102 VAL A N 1
ATOM 761 C CA . VAL A 1 102 ? -10.271 -4.572 7.067 1.00 81.25 102 VAL A CA 1
ATOM 762 C C . VAL A 1 102 ? -9.902 -3.720 8.282 1.00 81.25 102 VAL A C 1
ATOM 764 O O . VAL A 1 102 ? -10.549 -3.828 9.326 1.00 81.25 102 VAL A O 1
ATOM 767 N N . PHE A 1 103 ? -8.926 -2.817 8.148 1.00 75.81 103 PHE A N 1
ATOM 768 C CA . PHE A 1 103 ? -8.562 -1.890 9.227 1.00 75.81 103 PHE A CA 1
ATOM 769 C C . PHE A 1 103 ? -9.722 -0.962 9.602 1.00 75.81 103 PHE A C 1
ATOM 771 O O . PHE A 1 103 ? -9.959 -0.712 10.786 1.00 75.81 103 PHE A O 1
ATOM 778 N N . THR A 1 104 ? -10.498 -0.506 8.614 1.00 74.25 104 THR A N 1
ATOM 779 C CA . THR A 1 104 ? -11.712 0.285 8.851 1.00 74.25 104 THR A CA 1
ATOM 780 C C . THR A 1 104 ? -12.724 -0.498 9.681 1.00 74.25 104 THR A C 1
ATOM 782 O O . THR A 1 104 ? -13.115 -0.033 10.751 1.00 74.25 104 THR A O 1
ATOM 785 N N . ALA A 1 105 ? -13.103 -1.697 9.237 1.00 80.31 105 ALA A N 1
ATOM 786 C CA . ALA A 1 105 ? -14.075 -2.540 9.926 1.00 80.31 105 ALA A CA 1
ATOM 787 C C . ALA A 1 105 ? -13.623 -2.888 11.355 1.00 80.31 105 ALA A C 1
ATOM 789 O O . ALA A 1 105 ? -14.399 -2.735 12.301 1.00 80.31 105 ALA A O 1
ATOM 790 N N . GLY A 1 106 ? -12.353 -3.272 11.526 1.00 78.12 106 GLY A N 1
ATOM 791 C CA . GLY A 1 106 ? -11.765 -3.569 12.831 1.00 78.12 106 GLY A CA 1
ATOM 792 C C . GLY A 1 106 ? -11.785 -2.364 13.773 1.00 78.12 106 GLY A C 1
ATOM 793 O O . GLY A 1 106 ? -12.232 -2.480 14.916 1.00 78.12 106 GLY A O 1
ATOM 794 N N . SER A 1 107 ? -11.381 -1.184 13.289 1.00 75.19 107 SER A N 1
ATOM 795 C CA . SER A 1 107 ? -11.392 0.049 14.090 1.00 75.19 107 SER A CA 1
ATOM 796 C C . SER A 1 107 ? -12.808 0.454 14.520 1.00 75.19 107 SER A C 1
ATOM 798 O O . SER A 1 107 ? -13.025 0.780 15.690 1.00 75.19 107 SER A O 1
ATOM 800 N N . THR A 1 108 ? -13.794 0.353 13.621 1.00 77.38 108 THR A N 1
ATOM 801 C CA . THR A 1 108 ? -15.197 0.652 13.928 1.00 77.38 108 THR A CA 1
ATOM 802 C C . THR A 1 108 ? -15.749 -0.321 14.966 1.00 77.38 108 THR A C 1
ATOM 804 O O . THR A 1 108 ? -16.413 0.106 15.911 1.00 77.38 108 THR A O 1
ATOM 807 N N . LEU A 1 109 ? -15.439 -1.617 14.848 1.00 80.69 109 LEU A N 1
ATOM 808 C CA . LEU A 1 109 ? -15.866 -2.625 15.818 1.00 80.69 109 LEU A CA 1
ATOM 809 C C . LEU A 1 109 ? -15.307 -2.334 17.218 1.00 80.69 109 LEU A C 1
ATOM 811 O O . LEU A 1 109 ? -16.061 -2.323 18.193 1.00 80.69 109 LEU A O 1
ATOM 815 N N . ILE A 1 110 ? -14.006 -2.042 17.316 1.00 79.75 110 ILE A N 1
ATOM 816 C CA . ILE A 1 110 ? -13.356 -1.681 18.584 1.00 79.75 110 ILE A CA 1
ATOM 817 C C . ILE A 1 110 ? -14.002 -0.422 19.176 1.00 79.75 110 ILE A C 1
ATOM 819 O O . ILE A 1 110 ? -14.352 -0.412 20.358 1.00 79.75 110 ILE A O 1
ATOM 823 N N . GLY A 1 111 ? -14.235 0.612 18.362 1.00 77.00 111 GLY A N 1
ATOM 824 C CA . GLY A 1 111 ? -14.905 1.839 18.797 1.00 77.00 111 GLY A CA 1
ATOM 825 C C . GLY A 1 111 ? -16.311 1.583 19.355 1.00 77.00 111 GLY A C 1
ATOM 826 O O . GLY A 1 111 ? -16.663 2.086 20.425 1.00 77.00 111 GLY A O 1
ATOM 827 N N . VAL A 1 112 ? -17.106 0.735 18.694 1.00 80.62 112 VAL A N 1
ATOM 828 C CA . VAL A 1 112 ? -18.446 0.347 19.171 1.00 80.62 112 VAL A CA 1
ATOM 829 C C . VAL A 1 112 ? -18.371 -0.372 20.520 1.00 80.62 112 VAL A C 1
ATOM 831 O O . VAL A 1 112 ? -19.164 -0.074 21.421 1.00 80.62 112 VAL A O 1
ATOM 834 N N . LEU A 1 113 ? -17.414 -1.288 20.693 1.00 80.69 113 LEU A N 1
ATOM 835 C CA . LEU A 1 113 ? -17.211 -2.001 21.956 1.00 80.69 113 LEU A CA 1
ATOM 836 C C . LEU A 1 113 ? -16.815 -1.045 23.091 1.00 80.69 113 LEU A C 1
ATOM 838 O O . LEU A 1 113 ? -17.379 -1.133 24.185 1.00 80.69 113 LEU A O 1
ATOM 842 N N . GLN A 1 114 ? -15.932 -0.076 22.827 1.00 80.75 114 GLN A N 1
ATOM 843 C CA . GLN A 1 114 ? -15.553 0.953 23.803 1.00 80.75 114 GLN A CA 1
ATOM 844 C C . GLN A 1 114 ? -16.758 1.808 24.231 1.00 80.75 114 GLN A C 1
ATOM 846 O O . GLN A 1 114 ? -16.977 2.021 25.427 1.00 80.75 114 GLN A O 1
ATOM 851 N N . VAL A 1 115 ? -17.595 2.247 23.282 1.00 81.00 115 VAL A N 1
ATOM 852 C CA . VAL A 1 115 ? -18.803 3.040 23.580 1.00 81.00 115 VAL A CA 1
ATOM 853 C C . VAL A 1 115 ? -19.811 2.237 24.402 1.00 81.00 115 VAL A C 1
ATOM 855 O O . VAL A 1 115 ? -20.367 2.760 25.374 1.00 81.00 115 VAL A O 1
ATOM 858 N N . ARG A 1 116 ? -20.042 0.963 24.056 1.00 82.06 116 ARG A N 1
ATOM 859 C CA . ARG A 1 116 ? -20.925 0.071 24.828 1.00 82.06 116 ARG A CA 1
ATOM 860 C C . ARG A 1 116 ? -20.412 -0.118 26.256 1.00 82.06 116 ARG A C 1
ATOM 862 O O . ARG A 1 116 ? -21.187 0.051 27.199 1.00 82.06 116 ARG A O 1
ATOM 869 N N . GLY A 1 117 ? -19.111 -0.360 26.426 1.00 79.06 117 GLY A N 1
ATOM 870 C CA . GLY A 1 117 ? -18.475 -0.475 27.741 1.00 79.06 117 GLY A CA 1
ATOM 871 C C . GLY A 1 117 ? -18.617 0.795 28.587 1.00 79.06 117 GLY A C 1
ATOM 872 O O . GLY A 1 117 ? -18.987 0.730 29.761 1.00 79.06 117 GLY A O 1
ATOM 873 N N . LEU A 1 118 ? -18.409 1.974 27.992 1.00 81.25 118 LEU A N 1
ATOM 874 C CA . LEU A 1 118 ? -18.585 3.259 28.678 1.00 81.25 118 LEU A CA 1
ATOM 875 C C . LEU A 1 118 ? -20.040 3.512 29.092 1.00 81.25 118 LEU A C 1
ATOM 877 O O . LEU A 1 118 ? -20.286 3.994 30.202 1.00 81.25 118 LEU A O 1
ATOM 881 N N . ARG A 1 119 ? -21.015 3.175 28.237 1.00 81.62 119 ARG A N 1
ATOM 882 C CA . ARG A 1 119 ? -22.446 3.300 28.565 1.00 81.62 119 ARG A CA 1
ATOM 883 C C . ARG A 1 119 ? -22.835 2.398 29.736 1.00 81.62 119 ARG A C 1
ATOM 885 O O . ARG A 1 119 ? -23.473 2.888 30.667 1.00 81.62 119 ARG A O 1
ATOM 892 N N . ALA A 1 120 ? -22.391 1.141 29.738 1.00 80.00 120 ALA A N 1
ATOM 893 C CA . ALA A 1 120 ? -22.634 0.214 30.844 1.00 80.00 120 ALA A CA 1
ATOM 894 C C . ALA A 1 120 ? -22.050 0.744 32.168 1.00 80.00 120 ALA A C 1
ATOM 896 O O . ALA A 1 120 ? -22.746 0.806 33.182 1.00 80.00 120 ALA A O 1
ATOM 897 N N . ARG A 1 121 ? -20.807 1.250 32.151 1.00 77.69 121 ARG A N 1
ATOM 898 C CA . ARG A 1 121 ? -20.172 1.869 33.331 1.00 77.69 121 ARG A CA 1
ATOM 899 C C . ARG A 1 121 ? -20.942 3.095 33.837 1.00 77.69 121 ARG A C 1
ATOM 901 O O . ARG A 1 121 ? -21.095 3.263 35.047 1.00 77.69 121 ARG A O 1
ATOM 908 N N . ARG A 1 122 ? -21.452 3.947 32.938 1.00 79.62 122 ARG A N 1
ATOM 909 C CA . ARG A 1 122 ? -22.283 5.109 33.314 1.00 79.62 122 ARG A CA 1
ATOM 910 C C . ARG A 1 122 ? -23.595 4.684 33.975 1.00 79.62 122 ARG A C 1
ATOM 912 O O . ARG A 1 122 ? -23.990 5.309 34.954 1.00 79.62 122 ARG A O 1
ATOM 919 N N . GLN A 1 123 ? -24.241 3.628 33.483 1.00 81.62 123 GLN A N 1
ATOM 920 C CA . GLN A 1 123 ? -25.472 3.098 34.080 1.00 81.62 123 GLN A CA 1
ATOM 921 C C . GLN A 1 123 ? -25.233 2.531 35.484 1.00 81.62 123 GLN A C 1
ATOM 923 O O . GLN A 1 123 ? -26.002 2.831 36.393 1.00 81.62 123 GLN A O 1
ATOM 928 N N . ILE A 1 124 ? -24.142 1.783 35.686 1.00 81.50 124 ILE A N 1
ATOM 929 C CA . ILE A 1 124 ? -23.766 1.259 37.010 1.00 81.50 124 ILE A CA 1
ATOM 930 C C . ILE A 1 124 ? -23.496 2.407 37.991 1.00 81.50 124 ILE A C 1
ATOM 932 O O . ILE A 1 124 ? -23.995 2.385 39.112 1.00 81.50 124 ILE A O 1
ATOM 936 N N . ARG A 1 125 ? -22.754 3.443 37.568 1.00 74.50 125 ARG A N 1
ATOM 937 C CA . ARG A 1 125 ? -22.483 4.621 38.413 1.00 74.50 125 ARG A CA 1
ATOM 938 C C . ARG A 1 125 ? -23.748 5.380 38.805 1.00 74.50 125 ARG A C 1
ATOM 940 O O . ARG A 1 125 ? -23.804 5.858 39.927 1.00 74.50 125 ARG A O 1
ATOM 947 N N . ARG A 1 126 ? -24.738 5.487 37.909 1.00 78.94 126 ARG A N 1
ATOM 948 C CA . ARG A 1 126 ? -26.041 6.098 38.227 1.00 78.94 126 ARG A CA 1
ATOM 949 C C . ARG A 1 126 ? -26.790 5.277 39.275 1.00 78.94 126 ARG A C 1
ATOM 951 O O . ARG A 1 126 ? -27.068 5.800 40.341 1.00 78.94 126 ARG A O 1
ATOM 958 N N . LYS A 1 127 ? -26.952 3.967 39.047 1.00 80.19 127 LYS A N 1
ATOM 959 C CA . LYS A 1 127 ? -27.610 3.060 40.008 1.00 80.19 127 LYS A CA 1
ATOM 960 C C . LYS A 1 127 ? -26.982 3.084 41.406 1.00 80.19 127 LYS A C 1
ATOM 962 O O . LYS A 1 127 ? -27.695 2.944 42.384 1.00 80.19 127 LYS A O 1
ATOM 967 N N . ARG A 1 128 ? -25.659 3.260 41.503 1.00 72.88 128 ARG A N 1
ATOM 968 C CA . ARG A 1 128 ? -24.934 3.340 42.785 1.00 72.88 128 ARG A CA 1
ATOM 969 C C . ARG A 1 128 ? -25.046 4.698 43.487 1.00 72.88 128 ARG A C 1
ATOM 971 O O . ARG A 1 128 ? -24.598 4.811 44.615 1.00 72.88 128 ARG A O 1
ATOM 978 N N . ARG A 1 129 ? -25.516 5.733 42.790 1.00 72.50 129 ARG A N 1
ATOM 979 C CA . ARG A 1 129 ? -25.716 7.083 43.336 1.00 72.50 129 ARG A CA 1
ATOM 980 C C . ARG A 1 129 ? -27.147 7.296 43.833 1.00 72.50 129 ARG A C 1
ATOM 982 O O . ARG A 1 129 ? -27.364 8.201 44.626 1.00 72.50 129 ARG A O 1
ATOM 989 N N . ASP A 1 130 ? -28.073 6.481 43.331 1.00 72.94 130 ASP A N 1
ATOM 990 C CA . ASP A 1 130 ? -29.500 6.492 43.666 1.00 72.94 130 ASP A CA 1
ATOM 991 C C . ASP A 1 130 ? -29.850 5.494 44.800 1.00 72.94 130 ASP A C 1
ATOM 993 O O . ASP A 1 130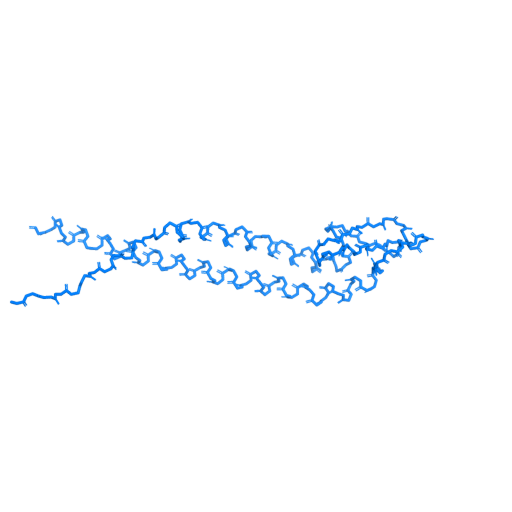 ? -31.008 5.411 45.204 1.00 72.94 130 ASP A O 1
ATOM 997 N N . MET A 1 131 ? -28.861 4.725 45.281 1.00 62.94 131 MET A N 1
ATOM 998 C CA . MET A 1 131 ? -28.903 3.895 46.497 1.00 62.94 131 MET A CA 1
ATOM 999 C C . MET A 1 131 ? -28.145 4.597 47.616 1.00 62.94 131 MET A C 1
ATOM 1001 O O . MET A 1 131 ? -28.615 4.508 48.768 1.00 62.94 131 MET A O 1
#

Radius of gyration: 24.33 Å; chains: 1; bounding box: 52×28×73 Å

Sequence (131 aa):
MGRHSSGESPDLSVKLLIATPLCLILRMFAVWMGIVTVHEPATCDLGTMTSSDVCELGPKLLDETLIVDGASNPPRGRYRDAAEQRAYNRVAAPLYLLVGAVFTAGSTLIGVLQVRGLRARRQIRRKRRDM

Organism: NCBI:txid47312

pLDDT: mean 76.27, std 12.67, range [36.12, 91.44]